Protein AF-A0A662V1J3-F1 (afdb_monomer)

Radius of gyration: 12.7 Å; Cα contacts (8 Å, |Δi|>4): 136; chains: 1; bounding box: 24×25×33 Å

Mean predicted aligned error: 2.74 Å

Structure (mmCIF, N/CA/C/O backbone):
data_AF-A0A662V1J3-F1
#
_entry.id   AF-A0A662V1J3-F1
#
loop_
_atom_site.group_PDB
_atom_site.id
_atom_site.type_symbol
_atom_site.label_atom_id
_atom_site.label_alt_id
_atom_site.label_comp_id
_atom_site.label_asym_id
_atom_site.label_entity_id
_atom_site.label_seq_id
_atom_site.pdbx_PDB_ins_c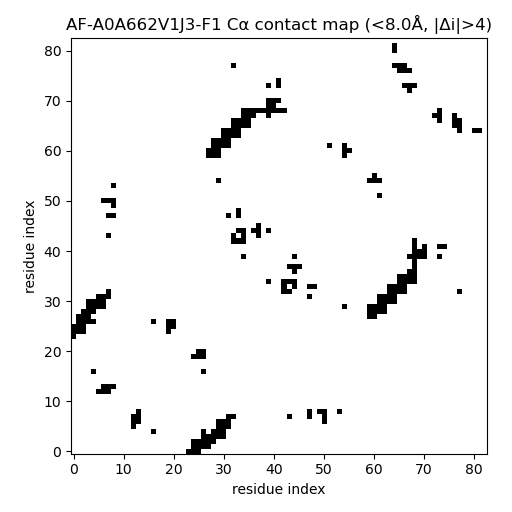ode
_atom_site.Cartn_x
_atom_site.Cartn_y
_atom_site.Cartn_z
_atom_site.occupancy
_atom_site.B_iso_or_equiv
_atom_site.auth_seq_id
_atom_site.auth_comp_id
_atom_site.auth_asym_id
_atom_site.auth_atom_id
_atom_site.pdbx_PDB_model_num
ATOM 1 N N . MET A 1 1 ? -8.353 12.076 11.520 1.00 89.62 1 MET A N 1
ATOM 2 C CA . MET A 1 1 ? -7.815 12.158 10.142 1.00 89.62 1 MET A CA 1
ATOM 3 C C . MET A 1 1 ? -7.902 10.764 9.554 1.00 89.62 1 MET A C 1
ATOM 5 O O . MET A 1 1 ? -7.517 9.839 10.258 1.00 89.62 1 MET A O 1
ATOM 9 N N . SER A 1 2 ? -8.430 10.608 8.339 1.00 95.88 2 SER A N 1
ATOM 10 C CA . SER A 1 2 ? -8.480 9.312 7.654 1.00 95.88 2 SER A CA 1
ATOM 11 C C . SER A 1 2 ? -7.350 9.190 6.632 1.00 95.88 2 SER A C 1
ATOM 13 O O . SER A 1 2 ? -6.940 10.187 6.034 1.00 95.88 2 SER A O 1
ATOM 15 N N . ALA A 1 3 ? -6.818 7.980 6.462 1.00 97.19 3 ALA A N 1
ATOM 16 C CA . ALA A 1 3 ? -5.706 7.708 5.554 1.00 97.19 3 ALA A CA 1
ATOM 17 C C . ALA A 1 3 ? -5.802 6.314 4.918 1.00 97.19 3 ALA A C 1
ATOM 19 O O . ALA A 1 3 ? -6.453 5.412 5.444 1.00 97.19 3 ALA A O 1
ATOM 20 N N . ILE A 1 4 ? -5.102 6.132 3.799 1.00 97.50 4 ILE A N 1
ATOM 21 C CA . ILE A 1 4 ? -4.820 4.823 3.200 1.00 97.50 4 ILE A CA 1
ATOM 22 C C . ILE A 1 4 ? -3.325 4.554 3.381 1.00 97.50 4 ILE A C 1
ATOM 24 O O . ILE A 1 4 ? -2.501 5.419 3.083 1.00 97.50 4 ILE A O 1
ATOM 28 N N . ALA A 1 5 ? -2.968 3.373 3.882 1.00 97.56 5 ALA A N 1
ATOM 29 C CA . ALA A 1 5 ? -1.574 3.015 4.121 1.00 97.56 5 ALA A CA 1
ATOM 30 C C . ALA A 1 5 ? -0.938 2.375 2.880 1.00 97.56 5 ALA A C 1
ATOM 32 O O . ALA A 1 5 ? -1.475 1.410 2.333 1.00 97.56 5 ALA A O 1
ATOM 33 N N . LEU A 1 6 ? 0.243 2.859 2.485 1.00 97.31 6 LEU A N 1
ATOM 34 C CA . LEU A 1 6 ? 1.109 2.137 1.551 1.00 97.31 6 LEU A CA 1
ATOM 35 C C . LEU A 1 6 ? 1.600 0.857 2.237 1.00 97.31 6 LEU A C 1
ATOM 37 O O . LEU A 1 6 ? 2.255 0.915 3.280 1.00 97.31 6 LEU A O 1
ATOM 41 N N . TYR A 1 7 ? 1.270 -0.300 1.670 1.00 97.81 7 TYR A N 1
ATOM 42 C CA . TYR A 1 7 ? 1.445 -1.582 2.339 1.00 97.81 7 TYR A CA 1
ATOM 43 C C . TYR A 1 7 ? 2.157 -2.597 1.449 1.00 97.81 7 TYR A C 1
ATOM 45 O O . TYR A 1 7 ? 1.773 -2.801 0.299 1.00 97.81 7 TYR A O 1
ATOM 53 N N . THR A 1 8 ? 3.177 -3.265 1.990 1.00 96.62 8 THR A N 1
ATOM 54 C CA . THR A 1 8 ? 3.950 -4.297 1.274 1.00 96.62 8 THR A CA 1
A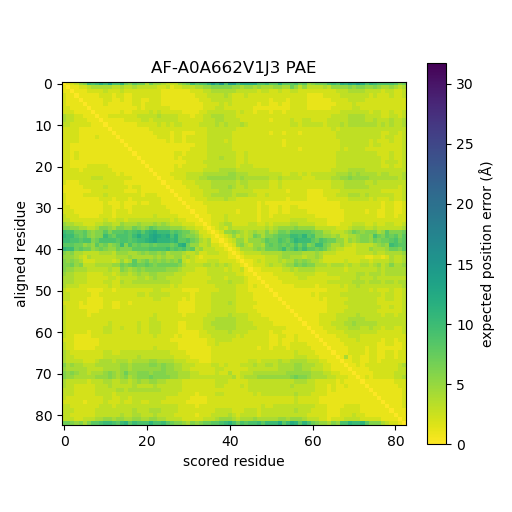TOM 55 C C . THR A 1 8 ? 3.951 -5.648 1.986 1.00 96.62 8 THR A C 1
ATOM 57 O O . THR A 1 8 ? 4.497 -6.616 1.469 1.00 96.62 8 THR A O 1
ATOM 60 N N . GLY A 1 9 ? 3.365 -5.733 3.185 1.00 95.25 9 GLY A N 1
ATOM 61 C CA . GLY A 1 9 ? 3.390 -6.933 4.030 1.00 95.25 9 GLY A CA 1
ATOM 62 C C . GLY A 1 9 ? 4.697 -7.148 4.785 1.00 95.25 9 GLY A C 1
ATOM 63 O O . GLY A 1 9 ? 4.745 -7.982 5.685 1.00 95.25 9 GLY A O 1
ATOM 64 N N . GLY A 1 10 ? 5.744 -6.385 4.463 1.00 95.19 10 GLY A N 1
ATOM 65 C CA . GLY A 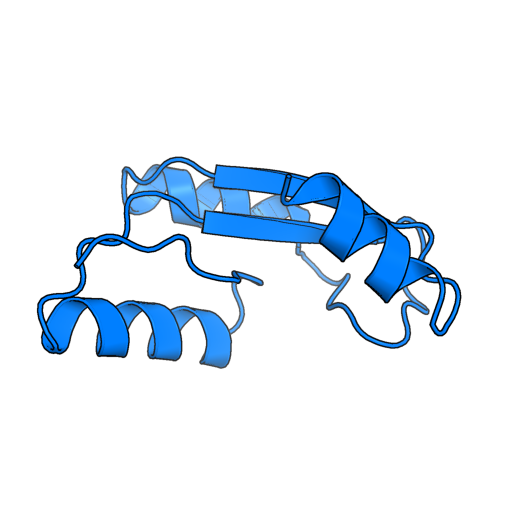1 10 ? 6.991 -6.384 5.215 1.00 95.19 10 GLY A CA 1
ATOM 66 C C . GLY A 1 10 ? 6.848 -5.695 6.572 1.00 95.19 10 GLY A C 1
ATOM 67 O O . GLY A 1 10 ? 5.949 -4.871 6.778 1.00 95.19 10 GLY A O 1
ATOM 68 N N . LYS A 1 11 ? 7.796 -5.989 7.473 1.00 95.69 11 LYS A N 1
ATOM 69 C CA . LYS A 1 11 ? 7.842 -5.448 8.844 1.00 95.69 11 LYS A CA 1
ATOM 70 C C . LYS A 1 11 ? 7.686 -3.925 8.895 1.00 95.69 11 LYS A C 1
ATOM 72 O O . LYS A 1 11 ? 6.981 -3.425 9.758 1.00 95.69 11 LYS A O 1
ATOM 77 N N . ASP A 1 12 ? 8.293 -3.208 7.949 1.00 96.94 12 ASP A N 1
ATOM 78 C CA . ASP A 1 12 ? 8.355 -1.746 7.971 1.00 96.94 12 ASP A CA 1
ATOM 79 C C . ASP A 1 12 ? 6.988 -1.137 7.627 1.00 96.94 12 ASP A C 1
ATOM 81 O O . ASP A 1 12 ? 6.503 -0.261 8.335 1.00 96.94 12 ASP A O 1
ATOM 85 N N . SER A 1 13 ? 6.304 -1.676 6.609 1.00 97.00 13 SER A N 1
ATOM 86 C CA . SER A 1 13 ? 4.935 -1.257 6.273 1.00 97.00 13 SER A CA 1
ATOM 87 C C . SER A 1 13 ? 3.923 -1.622 7.365 1.00 97.00 13 SER A C 1
ATOM 89 O O . SER A 1 13 ? 2.991 -0.866 7.630 1.00 97.00 13 SER A O 1
ATOM 91 N N . HIS A 1 14 ? 4.127 -2.755 8.045 1.00 96.62 14 HIS A N 1
ATOM 92 C CA . HIS A 1 14 ? 3.276 -3.159 9.160 1.00 96.62 14 HIS A CA 1
ATOM 93 C C . HIS A 1 14 ? 3.500 -2.276 10.389 1.00 96.62 14 HIS A C 1
ATOM 95 O O . HIS A 1 14 ? 2.540 -1.834 11.013 1.00 96.62 14 HIS A O 1
ATOM 101 N N . TYR A 1 15 ? 4.755 -1.943 10.687 1.00 98.12 15 TYR A N 1
ATOM 102 C CA . TYR A 1 15 ? 5.099 -1.020 11.759 1.00 98.12 15 TYR A CA 1
ATOM 103 C C . TYR A 1 15 ? 4.568 0.394 11.491 1.00 98.12 15 TYR A C 1
ATOM 105 O O . TYR A 1 15 ? 4.002 1.009 12.389 1.00 98.12 15 TYR A O 1
ATOM 113 N N . ALA A 1 16 ? 4.667 0.892 10.254 1.00 98.12 16 ALA A N 1
ATOM 114 C CA . ALA A 1 16 ? 4.091 2.182 9.871 1.00 98.12 16 ALA A CA 1
ATOM 115 C C . ALA A 1 16 ? 2.566 2.213 10.071 1.00 98.12 16 ALA A C 1
ATOM 117 O O . ALA A 1 16 ? 2.038 3.186 10.610 1.00 98.12 16 ALA A O 1
ATOM 118 N N . LEU A 1 17 ? 1.871 1.130 9.702 1.00 97.75 17 LEU A N 1
ATOM 119 C CA . LEU A 1 17 ? 0.441 0.970 9.959 1.00 97.75 17 LEU A CA 1
ATOM 120 C C . LEU A 1 17 ? 0.133 1.002 11.463 1.00 97.75 17 LEU A C 1
ATOM 122 O O . LEU A 1 17 ? -0.734 1.761 11.886 1.00 97.75 17 LEU A O 1
ATOM 126 N N . MET A 1 18 ? 0.864 0.231 12.275 1.00 97.38 18 MET A N 1
ATOM 127 C CA . MET A 1 18 ? 0.693 0.233 13.733 1.00 97.38 18 MET A CA 1
ATOM 128 C C . MET A 1 18 ? 0.899 1.628 14.330 1.00 97.38 18 MET A C 1
ATOM 130 O O . MET A 1 18 ? 0.049 2.100 15.080 1.00 97.38 18 MET A O 1
ATOM 134 N N . LYS A 1 19 ? 1.976 2.322 13.944 1.00 98.25 19 LYS A N 1
ATOM 135 C CA . LYS A 1 19 ? 2.253 3.691 14.393 1.00 98.25 19 LYS A CA 1
ATOM 136 C C . LYS A 1 19 ? 1.137 4.660 14.013 1.00 98.25 19 LYS A C 1
ATOM 138 O O . LYS A 1 19 ? 0.748 5.464 14.848 1.00 98.25 19 LYS A O 1
ATOM 143 N N . ALA A 1 20 ? 0.598 4.579 12.797 1.00 97.94 20 ALA A N 1
ATOM 144 C CA . ALA A 1 20 ? -0.509 5.439 12.385 1.00 97.94 20 ALA A CA 1
ATOM 145 C C . ALA A 1 20 ? -1.756 5.227 13.263 1.00 97.94 20 ALA A C 1
ATOM 147 O O . ALA A 1 20 ? -2.369 6.195 13.709 1.00 97.94 20 ALA A O 1
ATOM 148 N N . LEU A 1 21 ? -2.093 3.967 13.554 1.00 96.62 21 LEU A N 1
ATOM 149 C CA . LEU A 1 21 ? -3.227 3.619 14.413 1.00 96.62 21 LEU A CA 1
ATOM 150 C C . LEU A 1 21 ? -3.030 4.102 15.860 1.00 96.62 21 LEU A C 1
ATOM 152 O O . LEU A 1 21 ? -3.970 4.619 16.458 1.00 96.62 21 LEU A O 1
ATOM 156 N N . GLU A 1 22 ? -1.818 3.984 16.412 1.00 97.81 22 GLU A N 1
ATOM 157 C CA . GLU A 1 22 ? -1.477 4.490 17.754 1.00 97.81 22 GLU A CA 1
ATOM 158 C C . GLU A 1 22 ? -1.638 6.013 17.877 1.00 97.81 22 GLU A C 1
ATOM 160 O O . GLU A 1 22 ? -2.055 6.504 18.923 1.00 97.81 22 GLU A O 1
ATOM 165 N N . GLU A 1 23 ? -1.357 6.756 16.805 1.00 97.81 23 GLU A N 1
ATOM 166 C CA . GLU A 1 23 ? -1.533 8.216 16.738 1.00 97.81 23 GLU A CA 1
ATOM 167 C C . GLU A 1 23 ? -2.996 8.631 16.458 1.00 97.81 23 GLU A C 1
ATOM 169 O O . GLU A 1 23 ? -3.294 9.808 16.248 1.00 97.81 23 GLU A O 1
ATOM 174 N N . GLY A 1 24 ? -3.936 7.679 16.429 1.00 97.56 24 GLY A N 1
ATOM 175 C CA . GLY A 1 24 ? -5.359 7.942 16.200 1.00 97.56 24 GLY A CA 1
ATOM 176 C C . GLY A 1 24 ? -5.720 8.248 14.742 1.00 97.56 24 GLY A C 1
ATOM 177 O O . GLY A 1 24 ? -6.772 8.840 14.478 1.00 97.56 24 GLY A O 1
ATOM 178 N N . ILE A 1 25 ? -4.869 7.869 13.781 1.00 98.12 25 ILE A N 1
ATOM 179 C CA . ILE A 1 25 ? -5.199 7.943 12.354 1.00 98.12 25 ILE A CA 1
ATOM 180 C C . ILE A 1 25 ? -6.146 6.792 12.012 1.00 98.12 25 ILE A C 1
ATOM 182 O O . ILE A 1 25 ? -5.847 5.621 12.240 1.00 98.12 25 ILE A O 1
ATOM 186 N N . GLU A 1 26 ? -7.284 7.123 11.410 1.00 97.56 26 GLU A N 1
ATOM 187 C CA . GLU A 1 26 ? -8.241 6.137 10.922 1.00 97.56 26 GLU A CA 1
ATOM 188 C C . GLU A 1 26 ? -7.758 5.589 9.574 1.00 97.56 26 GLU A C 1
ATOM 190 O O . GLU A 1 26 ? -7.931 6.216 8.524 1.00 97.56 26 GLU A O 1
ATOM 195 N N . VAL A 1 27 ? -7.105 4.426 9.592 1.00 97.75 27 VAL A N 1
ATOM 196 C CA . VAL A 1 27 ? -6.651 3.775 8.359 1.00 97.75 27 VAL A CA 1
ATOM 197 C C . VAL A 1 27 ? -7.815 3.024 7.718 1.00 97.75 27 VAL A C 1
ATOM 199 O O . VAL A 1 27 ? -8.179 1.929 8.140 1.00 97.75 27 VAL A O 1
ATOM 202 N N . VAL A 1 28 ? -8.391 3.619 6.675 1.00 97.19 28 VAL A N 1
ATOM 203 C CA . VAL A 1 28 ? -9.595 3.113 5.992 1.00 97.19 28 VAL A CA 1
ATOM 204 C C . VAL A 1 28 ? -9.284 2.101 4.887 1.00 97.19 28 VAL A C 1
ATOM 206 O O . VAL A 1 28 ? -10.190 1.500 4.308 1.00 97.19 28 VAL A O 1
ATOM 209 N N . GLY A 1 29 ? -8.004 1.905 4.573 1.00 97.81 29 GLY A N 1
ATOM 210 C CA . GLY A 1 29 ? -7.579 0.954 3.561 1.00 97.81 29 GLY A CA 1
ATOM 211 C C . GLY A 1 29 ? -6.069 0.790 3.474 1.00 97.81 29 GLY A C 1
ATOM 212 O O . GLY A 1 29 ? -5.296 1.596 3.994 1.00 97.81 29 GLY A O 1
ATOM 213 N N . LEU A 1 30 ? -5.665 -0.256 2.767 1.00 98.38 30 LEU A N 1
ATOM 214 C CA . LEU A 1 30 ? -4.291 -0.526 2.365 1.00 98.38 30 LEU A CA 1
ATOM 215 C C . LEU A 1 30 ? -4.192 -0.391 0.848 1.00 98.38 30 LEU A C 1
ATOM 217 O O . LEU A 1 30 ? -5.101 -0.810 0.132 1.00 98.38 30 LEU A O 1
ATOM 221 N N . VAL A 1 31 ? -3.084 0.139 0.350 1.00 98.12 31 VAL A N 1
ATOM 222 C CA . VAL A 1 31 ? -2.771 0.126 -1.079 1.00 98.12 31 VAL A CA 1
ATOM 223 C C . VAL A 1 31 ? -1.399 -0.485 -1.302 1.00 98.12 31 VAL A C 1
ATOM 225 O O . VAL A 1 31 ? -0.436 -0.182 -0.595 1.00 98.12 31 VAL A O 1
ATOM 228 N N . THR A 1 32 ? -1.321 -1.371 -2.285 1.00 97.88 32 THR A N 1
ATOM 229 C CA . THR A 1 32 ? -0.136 -2.170 -2.568 1.00 97.88 32 THR A CA 1
ATOM 230 C C . THR A 1 32 ? 0.175 -2.098 -4.054 1.00 97.88 32 THR A C 1
ATOM 232 O O . THR A 1 32 ? -0.664 -2.441 -4.884 1.00 97.88 32 THR A O 1
ATOM 235 N N . ALA A 1 33 ? 1.384 -1.660 -4.400 1.00 96.94 33 ALA A N 1
ATOM 236 C CA . ALA A 1 33 ? 1.875 -1.783 -5.766 1.00 96.94 33 ALA A CA 1
ATOM 237 C C . ALA A 1 33 ? 2.064 -3.268 -6.103 1.00 96.94 33 ALA A C 1
ATOM 239 O O . ALA A 1 33 ? 2.584 -4.025 -5.281 1.00 96.94 33 ALA A O 1
ATOM 240 N N . LEU A 1 34 ? 1.658 -3.679 -7.301 1.00 95.62 34 LEU A N 1
ATOM 241 C CA . LEU A 1 34 ? 1.810 -5.028 -7.831 1.00 95.62 34 LEU A CA 1
ATOM 242 C C . LEU A 1 34 ? 2.723 -4.973 -9.065 1.00 95.62 34 LEU A C 1
ATOM 244 O O . LEU A 1 34 ? 2.233 -4.798 -10.182 1.00 95.62 34 LEU A O 1
ATOM 248 N N . PRO A 1 35 ? 4.051 -5.074 -8.889 1.00 93.69 35 PRO A N 1
ATOM 249 C CA . PRO A 1 35 ? 4.966 -4.986 -10.014 1.00 93.69 35 PRO A CA 1
ATOM 250 C C . PRO A 1 35 ? 4.871 -6.218 -10.910 1.00 93.69 35 PRO A C 1
ATOM 252 O O . PRO A 1 35 ? 4.903 -7.352 -10.428 1.00 93.69 35 PRO A O 1
ATOM 255 N N . MET A 1 36 ? 4.822 -6.000 -12.224 1.00 91.38 36 MET A N 1
ATOM 256 C CA . MET A 1 36 ? 4.853 -7.077 -13.223 1.00 91.38 36 MET A CA 1
ATOM 257 C C . MET A 1 36 ? 6.240 -7.726 -13.349 1.00 91.38 36 MET A C 1
ATOM 259 O O . MET A 1 36 ? 6.357 -8.842 -13.852 1.00 91.38 36 MET A O 1
ATOM 263 N N . SER A 1 37 ? 7.289 -7.043 -12.880 1.00 88.56 37 SER A N 1
ATOM 264 C CA . SER A 1 37 ? 8.666 -7.534 -12.862 1.00 88.56 37 SER A CA 1
ATOM 265 C C . SER A 1 37 ? 9.208 -7.616 -11.438 1.00 88.56 37 SER A C 1
ATOM 267 O O . SER A 1 37 ? 9.030 -6.698 -10.636 1.00 88.56 37 SER A O 1
ATOM 269 N N . ILE A 1 38 ? 9.942 -8.691 -11.139 1.00 83.88 38 ILE A N 1
ATOM 270 C CA . ILE A 1 38 ? 10.694 -8.815 -9.881 1.00 83.88 38 ILE A CA 1
ATOM 271 C C . ILE A 1 38 ? 11.880 -7.844 -9.805 1.00 83.88 38 ILE A C 1
ATOM 273 O O . ILE A 1 38 ? 12.376 -7.572 -8.717 1.00 83.88 38 ILE A O 1
ATOM 277 N N . GLU A 1 39 ? 12.297 -7.294 -10.947 1.00 85.19 39 GLU A N 1
ATOM 278 C CA . GLU A 1 39 ? 13.358 -6.285 -11.065 1.00 85.19 39 GLU A CA 1
ATOM 279 C C . GLU A 1 39 ? 12.83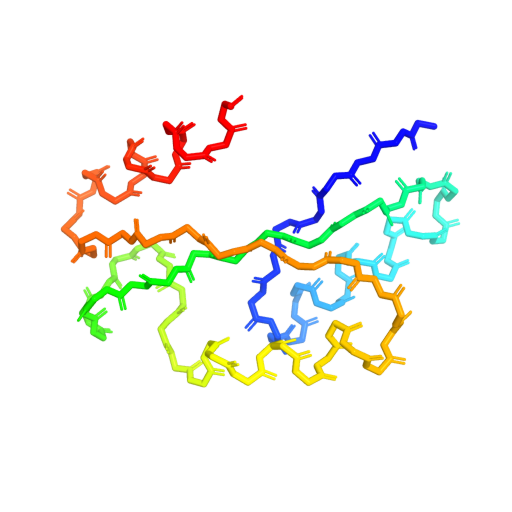7 -4.845 -10.919 1.00 85.19 39 GLU A C 1
ATOM 281 O O . GLU A 1 39 ? 13.520 -3.895 -11.294 1.00 85.19 39 GLU A O 1
ATOM 286 N N . SER A 1 40 ? 11.620 -4.681 -10.392 1.00 85.06 40 SER A N 1
ATOM 287 C CA . SER A 1 40 ? 11.063 -3.394 -9.971 1.00 85.06 40 SER A CA 1
ATOM 288 C C . SER A 1 40 ? 12.079 -2.584 -9.160 1.00 85.06 40 SER A C 1
ATOM 290 O O . SER A 1 40 ? 12.687 -3.103 -8.219 1.00 85.06 40 SER A O 1
ATOM 292 N N . TRP A 1 41 ? 12.268 -1.314 -9.524 1.00 85.94 41 TRP A N 1
ATOM 293 C CA . TRP A 1 41 ? 13.296 -0.469 -8.914 1.00 85.94 41 TRP A CA 1
ATOM 294 C C . TRP A 1 41 ? 12.821 0.144 -7.600 1.00 85.94 41 TRP A C 1
ATOM 296 O O . TRP A 1 41 ? 13.605 0.260 -6.657 1.00 85.94 41 TRP A O 1
ATOM 306 N N . MET A 1 42 ? 11.550 0.544 -7.541 1.00 89.81 42 MET A N 1
ATOM 307 C CA . MET A 1 42 ? 10.959 1.223 -6.391 1.00 89.81 42 MET A CA 1
ATOM 308 C C . MET A 1 42 ? 10.175 0.269 -5.489 1.00 89.81 42 MET A C 1
ATOM 310 O O . MET A 1 42 ? 10.282 0.339 -4.263 1.00 89.81 42 MET A O 1
ATOM 314 N N . PHE A 1 43 ? 9.359 -0.613 -6.069 1.00 91.00 43 PHE A N 1
ATOM 315 C CA . PHE 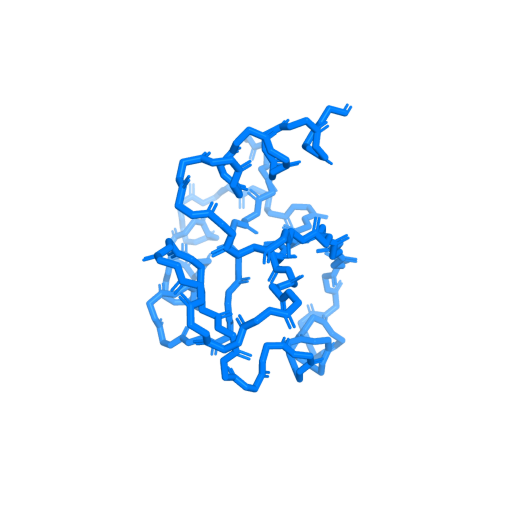A 1 43 ? 8.367 -1.370 -5.307 1.00 91.00 43 PHE A CA 1
ATOM 316 C C . PHE A 1 43 ? 8.800 -2.799 -4.983 1.00 91.00 43 PHE A C 1
ATOM 318 O O . PHE A 1 43 ? 9.479 -3.473 -5.757 1.00 91.00 43 PHE A O 1
ATOM 325 N N . HIS A 1 44 ? 8.351 -3.287 -3.825 1.00 86.56 44 HIS A N 1
ATOM 326 C CA . HIS A 1 44 ? 8.601 -4.653 -3.378 1.00 86.56 44 HIS A CA 1
ATOM 327 C C . HIS A 1 44 ? 7.729 -5.659 -4.144 1.00 86.56 44 HIS A C 1
ATOM 329 O O . HIS A 1 44 ? 6.506 -5.601 -4.056 1.00 86.56 44 HIS A O 1
ATOM 335 N N . ALA A 1 45 ? 8.348 -6.610 -4.848 1.00 89.38 45 ALA A N 1
ATOM 336 C CA . ALA A 1 45 ? 7.630 -7.617 -5.639 1.00 89.38 45 ALA A CA 1
ATOM 337 C C . ALA A 1 45 ? 7.474 -8.977 -4.929 1.00 89.38 45 ALA A C 1
ATOM 339 O O . ALA A 1 45 ? 6.527 -9.725 -5.182 1.00 89.38 45 ALA A O 1
ATOM 340 N N . VAL A 1 46 ? 8.401 -9.333 -4.036 1.00 90.25 46 VAL A N 1
ATOM 341 C CA . VAL A 1 46 ? 8.425 -10.667 -3.419 1.00 90.25 46 VAL A CA 1
ATOM 342 C C . VAL A 1 46 ? 7.237 -10.828 -2.475 1.00 90.25 46 VAL A C 1
ATOM 344 O O . VAL A 1 46 ? 6.982 -9.984 -1.630 1.00 90.25 46 VAL A O 1
ATOM 347 N N . ASN A 1 47 ? 6.497 -11.932 -2.607 1.00 93.12 47 ASN A N 1
ATOM 348 C CA . ASN A 1 47 ? 5.358 -12.275 -1.743 1.00 93.12 47 ASN A CA 1
ATOM 349 C C . ASN A 1 47 ? 4.225 -11.234 -1.681 1.00 93.12 47 ASN A C 1
ATOM 351 O O . ASN A 1 47 ? 3.300 -11.395 -0.888 1.00 93.12 47 ASN A O 1
ATOM 355 N N . ILE A 1 48 ? 4.244 -10.220 -2.546 1.00 93.88 48 ILE A N 1
ATOM 356 C CA . ILE A 1 48 ? 3.359 -9.060 -2.452 1.00 93.88 48 ILE A CA 1
ATOM 357 C C . ILE A 1 48 ? 1.877 -9.441 -2.560 1.00 93.88 48 ILE A C 1
ATOM 359 O O . ILE A 1 48 ? 1.041 -8.897 -1.846 1.00 93.88 48 ILE A O 1
ATOM 363 N N . LYS A 1 49 ? 1.553 -10.470 -3.352 1.00 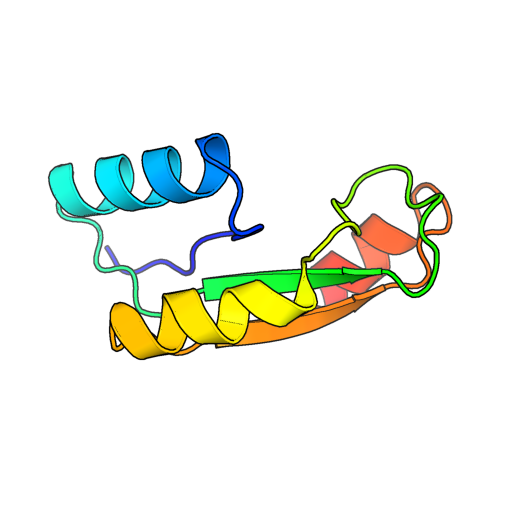91.88 49 LYS A N 1
ATOM 364 C CA . LYS A 1 49 ? 0.192 -11.017 -3.478 1.00 91.88 49 LYS A CA 1
ATOM 365 C C . LYS A 1 49 ? -0.382 -11.552 -2.161 1.00 91.88 49 LYS A C 1
ATOM 367 O O . LYS A 1 49 ? -1.590 -11.569 -1.978 1.00 91.88 49 LYS A O 1
ATOM 372 N N . TRP A 1 50 ? 0.470 -11.983 -1.228 1.00 95.50 50 TRP A N 1
ATOM 373 C CA . TRP A 1 50 ? 0.030 -12.557 0.046 1.00 95.50 50 TRP A CA 1
ATOM 374 C C . TRP A 1 50 ? -0.386 -11.503 1.070 1.00 95.50 50 TRP A C 1
ATOM 376 O O . TRP A 1 50 ? -0.982 -11.849 2.087 1.00 95.50 50 TRP A O 1
ATOM 386 N N . THR A 1 51 ? -0.144 -10.220 0.786 1.00 97.06 51 THR A N 1
ATOM 387 C CA . THR A 1 51 ? -0.652 -9.111 1.604 1.00 97.06 51 THR A CA 1
ATOM 388 C C . THR A 1 51 ? -2.178 -9.110 1.723 1.00 97.06 51 THR A C 1
ATOM 390 O O . THR A 1 51 ? -2.687 -8.674 2.752 1.00 97.06 51 THR A O 1
ATOM 393 N N . GLU A 1 52 ? -2.894 -9.707 0.762 1.00 97.25 52 GLU A N 1
ATOM 394 C CA . GLU A 1 52 ? -4.344 -9.929 0.838 1.00 97.25 52 GLU A CA 1
ATOM 395 C C . GLU A 1 52 ? -4.746 -10.717 2.095 1.00 97.25 52 GLU A C 1
ATOM 397 O O . GLU A 1 52 ? -5.745 -10.409 2.749 1.00 97.25 52 GLU A O 1
ATOM 402 N N . LEU A 1 53 ? -3.933 -11.700 2.499 1.00 98.06 53 LEU A N 1
ATOM 403 C CA . LEU A 1 53 ? -4.173 -12.467 3.721 1.00 98.06 53 LEU A CA 1
ATOM 404 C C . LEU A 1 53 ? -4.039 -11.586 4.965 1.00 98.06 53 LEU A C 1
ATOM 406 O O . LEU A 1 53 ? -4.793 -11.763 5.921 1.00 98.06 53 LEU A O 1
ATOM 410 N N . HIS A 1 54 ? -3.118 -10.619 4.944 1.00 97.25 54 HIS A N 1
ATOM 411 C CA . HIS A 1 54 ? -2.951 -9.670 6.040 1.00 97.25 54 HIS A CA 1
ATOM 412 C C . HIS A 1 54 ? -4.163 -8.737 6.117 1.00 97.25 54 HIS A C 1
ATOM 414 O O . HIS A 1 54 ? -4.735 -8.574 7.191 1.00 97.25 54 HIS A O 1
ATOM 420 N N . ALA A 1 55 ? -4.593 -8.169 4.986 1.00 97.56 55 ALA A N 1
ATOM 421 C CA . ALA A 1 55 ? -5.768 -7.303 4.910 1.00 97.56 55 ALA A CA 1
ATOM 422 C C . ALA A 1 55 ? -7.028 -8.009 5.431 1.00 97.56 55 ALA A C 1
ATOM 424 O O . ALA A 1 55 ? -7.745 -7.471 6.277 1.00 97.56 55 ALA A O 1
ATOM 425 N N . LYS A 1 56 ? -7.229 -9.266 5.014 1.00 98.06 56 LYS A N 1
ATOM 426 C CA . LYS A 1 56 ? -8.314 -10.122 5.502 1.00 98.06 56 LYS A CA 1
ATOM 427 C C . LYS A 1 56 ? -8.230 -10.374 7.007 1.00 98.06 56 LYS A C 1
ATOM 429 O O . LYS A 1 56 ? -9.251 -10.290 7.680 1.00 98.06 56 LYS A O 1
ATOM 434 N N . ALA A 1 57 ? -7.042 -10.673 7.534 1.00 97.56 57 ALA A N 1
ATOM 435 C CA . ALA A 1 57 ? -6.846 -10.895 8.966 1.00 97.56 57 ALA A CA 1
ATOM 436 C C . ALA A 1 57 ? -7.098 -9.624 9.798 1.00 97.56 57 ALA A C 1
ATOM 438 O O . ALA A 1 57 ? -7.634 -9.712 10.898 1.00 97.56 57 ALA A O 1
ATOM 439 N N . MET A 1 58 ? -6.747 -8.452 9.261 1.00 96.00 58 MET A N 1
ATOM 440 C CA . MET A 1 58 ? -6.969 -7.153 9.905 1.00 96.00 58 MET A CA 1
ATOM 441 C C . MET A 1 58 ? -8.399 -6.620 9.723 1.00 96.00 58 MET A C 1
ATOM 443 O O . MET A 1 58 ? -8.780 -5.677 10.409 1.00 96.00 58 MET A O 1
ATOM 447 N N . GLY A 1 59 ? -9.190 -7.186 8.805 1.00 96.75 59 GLY A N 1
ATOM 448 C CA . GLY A 1 59 ? -10.515 -6.663 8.460 1.00 96.75 59 GLY A CA 1
ATOM 449 C C . GLY A 1 59 ? -10.474 -5.311 7.736 1.00 96.75 59 GLY A C 1
ATOM 450 O O . GLY A 1 59 ? -11.445 -4.561 7.791 1.00 96.75 59 GLY A O 1
ATOM 451 N N . ILE A 1 60 ? -9.360 -4.990 7.068 1.00 96.75 60 ILE A N 1
ATOM 452 C CA . ILE A 1 60 ? -9.148 -3.722 6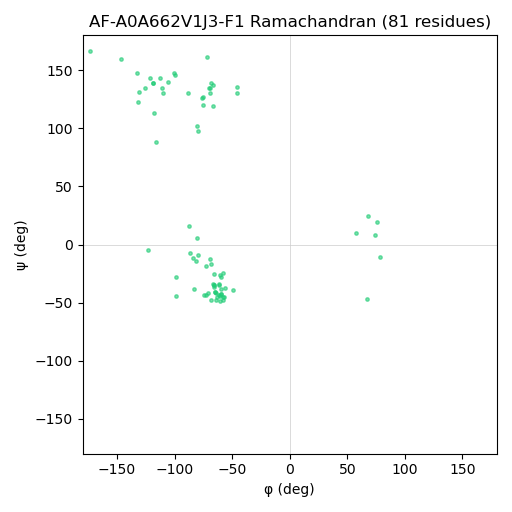.356 1.00 96.75 60 ILE A CA 1
ATOM 453 C C . ILE A 1 60 ? -9.243 -3.974 4.848 1.00 96.75 60 ILE A C 1
ATOM 455 O O . ILE A 1 60 ? -8.742 -4.978 4.342 1.00 96.75 60 ILE A O 1
ATOM 459 N N . LYS A 1 61 ? -9.873 -3.057 4.106 1.00 97.25 61 LYS A N 1
ATOM 460 C CA . LYS A 1 61 ? -9.945 -3.143 2.642 1.00 97.25 61 LYS A CA 1
ATOM 461 C C . LYS A 1 61 ? -8.564 -2.932 2.021 1.00 97.25 61 LYS A C 1
ATOM 463 O O . LYS A 1 61 ? -7.840 -2.029 2.429 1.00 97.25 61 LYS A O 1
ATOM 468 N N . GLN A 1 62 ? -8.226 -3.712 0.999 1.00 97.88 62 GLN A N 1
ATOM 469 C CA . GLN A 1 62 ? -6.978 -3.557 0.259 1.00 97.88 62 GLN A CA 1
ATOM 470 C C . GLN A 1 62 ? -7.229 -3.292 -1.223 1.00 97.88 62 GLN A C 1
ATOM 472 O O . GLN A 1 62 ? -8.152 -3.847 -1.819 1.00 97.88 62 GLN A O 1
ATOM 477 N N . TYR A 1 63 ? -6.379 -2.448 -1.797 1.00 97.62 63 TYR A N 1
ATOM 478 C CA . TYR A 1 63 ? -6.325 -2.121 -3.212 1.00 97.62 63 TYR A CA 1
ATOM 479 C C . TYR A 1 63 ? -4.960 -2.515 -3.774 1.00 97.62 63 TYR A C 1
ATOM 481 O O . TYR A 1 63 ? -3.931 -2.290 -3.134 1.00 97.62 63 TYR A O 1
ATOM 489 N N . PHE A 1 64 ? -4.956 -3.075 -4.979 1.00 97.31 64 PHE A N 1
ATOM 490 C CA . PHE A 1 64 ? -3.738 -3.369 -5.723 1.00 97.31 64 PHE A CA 1
ATOM 491 C C . PHE A 1 64 ? -3.648 -2.443 -6.931 1.00 97.31 64 PHE A C 1
ATOM 493 O O . PHE A 1 64 ? -4.640 -2.264 -7.635 1.00 97.31 64 PHE A O 1
ATOM 500 N N . ILE A 1 65 ? -2.469 -1.870 -7.160 1.00 97.75 65 ILE A N 1
ATOM 501 C CA . ILE A 1 65 ? -2.175 -1.051 -8.340 1.00 97.75 65 ILE A CA 1
ATOM 502 C C . ILE A 1 65 ? -1.066 -1.748 -9.113 1.00 97.75 65 ILE A C 1
ATOM 504 O O . ILE A 1 65 ? 0.054 -1.862 -8.618 1.00 97.75 65 ILE A O 1
ATOM 508 N N . GLU A 1 66 ? -1.383 -2.239 -10.306 1.00 96.44 66 GLU A N 1
ATOM 509 C CA . GLU A 1 66 ? -0.386 -2.852 -11.180 1.00 96.44 66 GLU A CA 1
ATOM 510 C C . GLU A 1 66 ? 0.590 -1.799 -11.703 1.00 96.44 66 GLU A C 1
ATOM 512 O O . GLU A 1 66 ? 0.183 -0.726 -12.144 1.00 96.44 66 GLU A O 1
ATOM 517 N N . VAL A 1 67 ? 1.882 -2.119 -11.663 1.00 96.62 67 VAL A N 1
ATOM 518 C CA . VAL A 1 67 ? 2.944 -1.262 -12.204 1.00 96.62 67 VAL A CA 1
ATOM 519 C C . VAL A 1 67 ? 3.893 -2.087 -13.059 1.00 96.62 67 VAL A C 1
ATOM 521 O O . VAL A 1 67 ? 4.143 -3.265 -12.796 1.00 96.62 67 VAL A O 1
ATOM 524 N N . SER A 1 68 ? 4.454 -1.468 -14.090 1.00 94.56 68 SER A N 1
ATOM 525 C CA . SER A 1 68 ? 5.360 -2.124 -15.034 1.00 94.56 68 SER A CA 1
ATOM 526 C C . SER A 1 68 ? 6.684 -2.564 -14.396 1.00 94.56 68 SER A C 1
ATOM 528 O O . SER A 1 68 ? 7.321 -3.494 -14.889 1.00 94.56 68 SER A O 1
ATOM 530 N N . GLY A 1 69 ? 7.106 -1.910 -13.307 1.00 92.19 69 GLY A N 1
ATOM 531 C CA . GLY A 1 69 ? 8.436 -2.084 -12.709 1.00 92.19 69 GLY A CA 1
ATOM 532 C C . GLY A 1 69 ? 9.558 -1.419 -13.517 1.00 92.19 69 GLY A C 1
ATOM 533 O O . GLY A 1 69 ? 10.737 -1.621 -13.228 1.00 92.19 69 GLY A O 1
ATOM 534 N N . VAL A 1 70 ? 9.215 -0.634 -14.547 1.00 93.00 70 VAL A N 1
ATOM 535 C CA . VAL A 1 70 ? 10.181 0.183 -15.285 1.00 93.00 70 VAL A CA 1
ATOM 536 C C . VAL A 1 70 ? 10.535 1.390 -14.427 1.00 93.00 70 VAL A C 1
ATOM 538 O O . VAL A 1 70 ? 9.647 2.122 -13.989 1.00 93.00 70 VAL A O 1
ATOM 541 N N . LYS A 1 71 ? 11.838 1.600 -14.211 1.00 93.50 71 LYS A N 1
ATOM 542 C CA . LYS A 1 71 ? 12.369 2.711 -13.415 1.00 93.50 71 LYS A CA 1
ATOM 543 C C . LYS A 1 71 ? 11.695 4.035 -13.793 1.00 93.50 71 LYS A C 1
ATOM 545 O O . LYS A 1 71 ? 11.551 4.329 -14.977 1.00 93.50 71 LYS A O 1
ATOM 550 N N . GLU A 1 72 ? 11.328 4.818 -12.779 1.00 92.69 72 GLU A N 1
ATOM 551 C CA . GLU A 1 72 ? 10.601 6.103 -12.862 1.00 92.69 72 GLU A CA 1
ATOM 552 C C . GLU A 1 72 ? 9.158 5.978 -13.368 1.00 92.69 72 GLU A C 1
ATOM 554 O O . GLU A 1 72 ? 8.248 6.456 -12.698 1.00 92.69 72 GLU A O 1
ATOM 559 N N . ARG A 1 73 ? 8.918 5.242 -14.455 1.00 94.06 73 ARG A N 1
ATOM 560 C CA . ARG A 1 73 ? 7.572 5.001 -14.988 1.00 94.06 73 ARG A CA 1
ATOM 561 C C . ARG A 1 73 ? 6.647 4.309 -13.983 1.00 94.06 73 ARG A C 1
ATOM 563 O O . ARG A 1 73 ? 5.477 4.658 -13.897 1.00 94.06 73 ARG A O 1
ATOM 570 N N . GLU A 1 74 ? 7.161 3.365 -13.200 1.00 94.81 74 GLU A N 1
ATOM 571 C CA . GLU A 1 74 ? 6.382 2.684 -12.157 1.00 94.81 74 GLU A CA 1
ATOM 572 C C . GLU A 1 74 ? 5.832 3.651 -11.094 1.00 94.81 74 GLU A C 1
ATOM 574 O O . GLU A 1 74 ? 4.790 3.384 -10.501 1.00 94.81 74 GLU A O 1
ATOM 579 N N . ILE A 1 75 ? 6.513 4.779 -10.857 1.00 95.50 75 ILE A N 1
ATOM 580 C CA . ILE A 1 75 ? 6.091 5.796 -9.888 1.00 95.50 75 ILE A CA 1
ATOM 581 C C . ILE A 1 75 ? 4.906 6.576 -10.454 1.00 95.50 75 ILE A C 1
ATOM 583 O O . ILE A 1 75 ? 3.932 6.808 -9.735 1.00 95.50 75 ILE A O 1
ATOM 587 N N . ASP A 1 76 ? 4.975 6.942 -11.734 1.00 96.81 76 ASP A N 1
ATOM 588 C CA . ASP A 1 76 ? 3.886 7.623 -12.433 1.00 96.81 76 ASP A CA 1
ATOM 589 C C . ASP A 1 76 ? 2.652 6.720 -12.513 1.00 96.81 76 ASP A C 1
ATOM 591 O O . ASP A 1 76 ? 1.567 7.133 -12.114 1.00 96.81 76 ASP A O 1
ATOM 595 N N . GLU A 1 77 ? 2.833 5.456 -12.909 1.00 96.94 77 GLU A N 1
ATOM 596 C CA . GLU A 1 77 ? 1.766 4.445 -12.960 1.00 96.94 77 GLU A CA 1
ATOM 597 C C . GLU A 1 77 ? 1.105 4.256 -11.589 1.00 96.94 77 GLU A C 1
ATOM 599 O O . GLU A 1 77 ? -0.123 4.266 -11.474 1.00 96.94 77 GLU A O 1
ATOM 604 N N . PHE A 1 78 ? 1.911 4.150 -10.527 1.00 96.94 78 PHE A N 1
ATOM 605 C CA . PHE A 1 78 ? 1.385 4.039 -9.172 1.00 96.94 78 PHE A CA 1
ATOM 606 C C . PHE A 1 78 ? 0.605 5.291 -8.760 1.00 96.94 78 PHE A C 1
ATOM 608 O O . PHE A 1 78 ? -0.494 5.189 -8.223 1.00 96.94 78 PHE A O 1
ATOM 615 N N . THR A 1 79 ? 1.152 6.477 -9.034 1.00 96.38 79 THR A N 1
ATOM 616 C CA . THR A 1 79 ? 0.534 7.763 -8.680 1.00 96.38 79 THR A CA 1
ATOM 617 C C . THR A 1 79 ? -0.767 7.999 -9.445 1.00 96.38 79 THR A C 1
ATOM 619 O O . THR A 1 79 ? -1.722 8.541 -8.888 1.00 96.38 79 THR A O 1
ATOM 622 N N . GLU A 1 80 ? -0.839 7.584 -10.709 1.00 96.81 80 GLU A N 1
ATOM 623 C CA . GLU A 1 80 ? -2.069 7.616 -11.499 1.00 96.81 80 GLU A CA 1
ATOM 624 C C . GLU A 1 80 ? -3.133 6.677 -10.931 1.00 96.81 80 GLU A C 1
ATOM 626 O O . GLU A 1 80 ? -4.288 7.085 -10.829 1.00 96.81 80 GLU A O 1
ATOM 631 N N . GLY A 1 81 ? -2.744 5.479 -10.486 1.00 95.75 81 GLY A N 1
ATOM 632 C CA . GLY A 1 81 ? -3.655 4.520 -9.857 1.00 95.75 81 GLY A CA 1
ATOM 633 C C . GLY A 1 81 ? -4.181 4.929 -8.475 1.00 95.75 81 GLY A C 1
ATOM 634 O O . GLY A 1 81 ? -5.109 4.296 -7.976 1.00 95.75 81 GLY A O 1
ATOM 635 N N . LEU A 1 82 ? -3.606 5.961 -7.843 1.00 93.06 82 LEU A N 1
ATOM 636 C CA . LEU A 1 82 ? -4.075 6.501 -6.558 1.00 93.06 82 LEU A CA 1
ATOM 637 C C . LEU A 1 82 ? -5.221 7.520 -6.692 1.00 93.06 82 LEU A C 1
ATOM 639 O O . LEU A 1 82 ? -5.783 7.913 -5.667 1.00 93.06 82 LEU A O 1
ATOM 643 N N . LYS A 1 83 ? -5.523 7.987 -7.908 1.00 85.25 83 LYS A N 1
ATOM 644 C CA . LYS A 1 83 ? -6.595 8.960 -8.183 1.00 85.25 83 LYS A CA 1
ATOM 645 C C . LYS A 1 83 ? -7.966 8.291 -8.212 1.00 85.25 83 LYS A C 1
ATOM 647 O O . LYS A 1 83 ? -8.917 8.942 -7.724 1.00 85.25 83 LYS A O 1
#

Nearest PDB structures (foldseek):
  3rk1-assembly1_A  TM=9.604E-01  e=1.696E-05  Pyrococcus furiosus DSM 3638
  8g4h-assembly1_B  TM=4.140E-01  e=7.403E-02  Homo sapiens
  7u06-assembly1_l  TM=4.233E-01  e=1.260E-01  Saccharomyces cerevisiae
  6e6p-assembly1_A  TM=4.380E-01  e=7.106E-01  Homo sapiens
  7ckf-assembly1_B  TM=3.501E-01  e=3.282E+00  Homo sapiens

Sequence (83 aa):
MSAIALYTGGKDSHYALMKALEEGIEVVGLVTALPMSIESWMFHAVNIKWTELHAKAMGIKQYFIEVSGVKEREIDEFTEGLK

Solvent-accessible surface area (backbone atoms only — not comparable to full-atom values): 4679 Å² to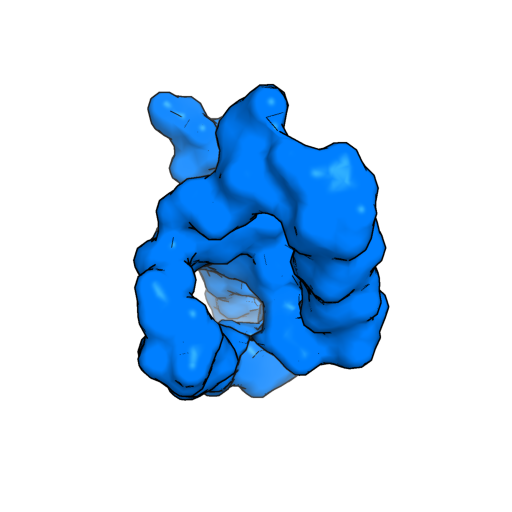tal; per-residue (Å²): 101,78,46,68,41,72,40,58,71,44,72,65,36,50,48,52,52,51,51,39,48,74,72,61,38,44,68,72,27,36,37,24,67,43,42,78,31,84,76,24,71,86,59,70,42,77,71,35,80,56,32,57,58,51,27,62,74,70,74,42,52,71,46,77,35,70,21,70,23,45,75,71,54,28,57,53,44,44,58,60,66,72,112

Foldseek 3Di:
DEDEFAAQPDPVSVVVVVVCVVVVYHHQAYEYEAEPDCLQPPHHHPPRVVCVVVCVVVVHHYHYQYAPSPPPRRVVSVVVVVD

pLDDT: mean 95.13, std 3.62, range [83.88, 98.38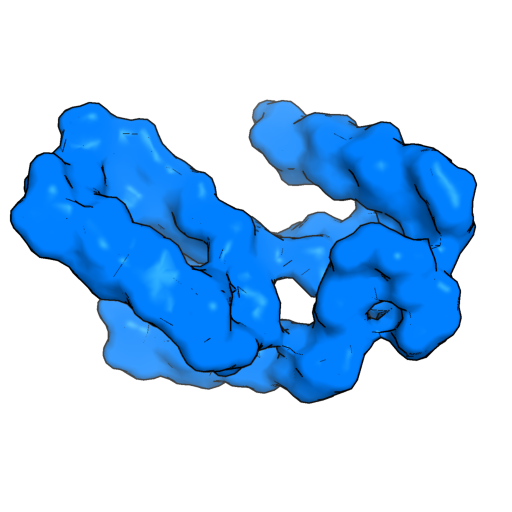]

Secondary structure (DSSP, 8-state):
-EEEEE--SSHHHHHHHHHHHHTT-EEEEEEEEEESSTT-SSS--TTGGGHHHHHHHHT--EEEEEE---TTHHHHHHHHHT-